Protein AF-A0A2D8KKU5-F1 (afdb_monomer)

Sequence (140 aa):
MNFILKYYMNLKLTLIIKAILSLIILLLTSCDNKKKVLNQMPKLLTEDSYKPKTICDCNDDGIEILNKILDKREEFSKIDDLTQNKFANEYTAVLKKSWKAMQYKCLKTFGPKLLRPSDCNDPDQIQAIKDKLFKLGIMT

pLDDT: mean 88.66, std 14.34, range [51.5, 98.81]

Mean predicted aligned error: 11.01 Å

Secondary structure (DSSP, 8-state):
-HHHHHHHHHHHHHHHHHHHHHHHHHHHTTSSHHHHHHTTSPPPP-TTT----SHHHHHHHHHHHHHHHHHHHHT-SSHHHHHHSHHHHHHHHHHHHHHHHHHHHHHHHHGGGGGS-BTTB-HHHHHHHHHHHHHTT---

Solvent-accessible surface area (backbone atoms only — not comparable to full-atom values): 8041 Å² total; per-residue (Å²): 123,70,65,63,56,52,50,52,51,52,54,52,51,52,51,52,53,53,53,51,53,56,53,53,58,63,66,68,70,76,75,69,67,67,67,62,55,61,76,70,52,73,80,74,46,41,52,88,78,54,78,72,89,49,65,40,50,47,36,53,55,47,47,51,46,51,46,55,43,43,58,62,51,68,79,33,96,44,59,65,60,34,61,70,34,63,65,60,33,51,44,43,53,37,45,54,48,23,46,53,24,49,52,50,44,40,44,74,72,58,40,74,60,64,77,41,76,53,103,55,27,56,48,64,59,51,49,54,53,48,53,52,31,43,77,62,73,41,87,128

Foldseek 3Di:
DPPVVVVVVVVVVVVVVVVVVVVVVVVVVPPDPPVVLVVPADDQAALVNDDDPDLLCLQVVLLVLLVVLVVLLVVDPAPVVQCVPPSSVNSNVRSVRNNVRSVVNSCVPVNCVLVDDDPRHDVVSSVVSQVSCVVRVHHD

Nearest PDB structures (foldseek):
  2e9x-assembly1_A  TM=2.548E-01  e=4.025E+00  Homo sapiens

Radius of gyration: 27.49 Å; Cα contacts (8 Å, |Δi|>4): 110; chains: 1; bounding box: 34×21×98 Å

Structure (mmCIF, N/CA/C/O backbone):
data_AF-A0A2D8KKU5-F1
#
_entry.id   AF-A0A2D8KKU5-F1
#
loop_
_atom_site.group_PDB
_atom_site.id
_atom_site.type_symbol
_atom_site.label_atom_id
_atom_site.label_alt_id
_atom_site.label_comp_id
_atom_site.label_asym_id
_atom_site.label_entity_id
_atom_site.label_seq_id
_atom_site.pdbx_PDB_ins_code
_atom_site.Cartn_x
_atom_site.Cartn_y
_atom_site.Cartn_z
_atom_site.occupancy
_atom_site.B_iso_or_equiv
_atom_site.auth_seq_id
_atom_site.auth_comp_id
_atom_site.auth_asym_id
_atom_site.auth_atom_id
_atom_site.pdbx_PDB_model_num
ATOM 1 N N . MET A 1 1 ? -14.466 1.371 79.914 1.00 58.31 1 MET A N 1
ATOM 2 C CA . MET A 1 1 ? -15.047 1.971 78.688 1.00 58.31 1 MET A CA 1
ATOM 3 C C . MET A 1 1 ? -14.014 2.332 77.604 1.00 58.31 1 MET A C 1
ATOM 5 O O . MET A 1 1 ? -14.361 2.286 76.434 1.00 58.31 1 MET A O 1
ATOM 9 N N . ASN A 1 2 ? -12.740 2.598 77.935 1.00 63.53 2 ASN A N 1
ATOM 10 C CA . ASN A 1 2 ? -11.709 2.996 76.950 1.00 63.53 2 ASN A CA 1
ATOM 11 C C . ASN A 1 2 ? -11.169 1.881 76.027 1.00 63.53 2 ASN A C 1
ATOM 13 O O . ASN A 1 2 ? -10.667 2.176 74.945 1.00 63.53 2 ASN A O 1
ATOM 17 N N . PHE A 1 3 ? -11.258 0.607 76.417 1.00 64.88 3 PHE A N 1
ATOM 18 C CA . PHE A 1 3 ? -10.631 -0.485 75.657 1.00 64.88 3 PHE A CA 1
ATOM 19 C C . PHE A 1 3 ? -11.410 -0.857 74.382 1.00 64.88 3 PHE A C 1
ATOM 21 O O . PHE A 1 3 ? -10.824 -1.051 73.320 1.00 64.88 3 PHE A O 1
ATOM 28 N N . ILE A 1 4 ? -12.744 -0.871 74.467 1.00 67.38 4 ILE A N 1
ATOM 29 C CA . ILE A 1 4 ? -13.640 -1.233 73.356 1.00 67.38 4 ILE A CA 1
ATOM 30 C C . ILE A 1 4 ? -13.611 -0.161 72.256 1.00 67.38 4 ILE A C 1
ATOM 32 O O . ILE A 1 4 ? -13.518 -0.497 71.077 1.00 67.38 4 ILE A O 1
ATOM 36 N N . LEU A 1 5 ? -13.596 1.127 72.629 1.00 63.31 5 LEU A N 1
ATOM 37 C CA . LEU A 1 5 ? -13.449 2.227 71.667 1.00 63.31 5 LEU A CA 1
ATOM 38 C C . LEU A 1 5 ? -12.109 2.167 70.922 1.00 63.31 5 LEU A C 1
ATOM 40 O O . LEU A 1 5 ? -12.076 2.333 69.703 1.00 63.31 5 LEU A O 1
ATOM 44 N N . LYS A 1 6 ? -11.011 1.868 71.630 1.00 65.06 6 LYS A N 1
ATOM 45 C CA . LYS A 1 6 ? -9.677 1.746 71.023 1.00 65.06 6 LYS A CA 1
ATOM 46 C C . LYS A 1 6 ? -9.595 0.554 70.063 1.00 65.06 6 LYS A C 1
ATOM 48 O O . LYS A 1 6 ? -8.979 0.664 69.005 1.00 65.06 6 LYS A O 1
ATOM 53 N N . TYR A 1 7 ? -10.251 -0.561 70.387 1.00 72.31 7 TYR A N 1
ATOM 54 C CA . TYR A 1 7 ? -10.344 -1.725 69.502 1.00 72.31 7 TYR A CA 1
ATOM 55 C C . TYR A 1 7 ? -11.133 -1.411 68.219 1.00 72.31 7 TYR A C 1
ATOM 57 O O . TYR A 1 7 ? -10.645 -1.659 67.117 1.00 72.31 7 TYR A O 1
ATOM 65 N N . TYR A 1 8 ? -12.301 -0.772 68.344 1.00 64.19 8 TYR A N 1
ATOM 66 C CA . TYR A 1 8 ? -13.126 -0.372 67.198 1.00 64.19 8 TYR A CA 1
ATOM 67 C C . TYR A 1 8 ? -12.439 0.650 66.282 1.00 64.19 8 TYR A C 1
ATOM 69 O O . TYR A 1 8 ? -12.551 0.552 65.058 1.00 64.19 8 TYR A O 1
ATOM 77 N N . MET A 1 9 ? -11.698 1.609 66.847 1.00 69.75 9 MET A N 1
ATOM 78 C CA . MET A 1 9 ? -10.911 2.563 66.057 1.00 69.75 9 MET A CA 1
ATOM 79 C C . MET A 1 9 ? -9.796 1.875 65.262 1.00 69.75 9 MET A C 1
ATOM 81 O O . MET A 1 9 ? -9.640 2.157 64.075 1.00 69.75 9 MET A O 1
ATOM 85 N N . ASN A 1 10 ? -9.065 0.935 65.871 1.00 70.62 10 ASN A N 1
ATOM 86 C CA . ASN A 1 10 ? -8.012 0.180 65.182 1.00 70.62 10 ASN A CA 1
ATOM 87 C C . ASN A 1 10 ? -8.569 -0.734 64.078 1.00 70.62 10 ASN A C 1
ATOM 89 O O . ASN A 1 10 ? -7.951 -0.864 63.019 1.00 70.62 10 ASN A O 1
ATOM 93 N N . LEU A 1 11 ? -9.751 -1.325 64.286 1.00 76.12 11 LEU A N 1
ATOM 94 C CA . LEU A 1 11 ? -10.421 -2.163 63.288 1.00 76.12 11 LEU A CA 1
ATOM 95 C C . LEU A 1 11 ? -10.895 -1.346 62.071 1.00 76.12 11 LEU A C 1
ATOM 97 O O . LEU A 1 11 ? -10.693 -1.753 60.928 1.00 76.12 11 LEU A O 1
ATOM 101 N N . LYS A 1 12 ? -11.468 -0.155 62.294 1.00 74.12 12 LYS A N 1
ATOM 102 C CA . LYS A 1 12 ? -11.829 0.766 61.200 1.00 74.12 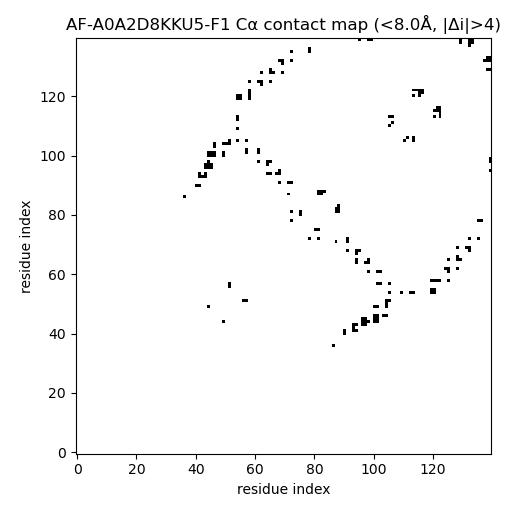12 LYS A CA 1
ATOM 103 C C . LYS A 1 12 ? -10.598 1.270 60.448 1.00 74.12 12 LYS A C 1
ATOM 105 O O . LYS A 1 12 ? -10.614 1.307 59.221 1.00 74.12 12 LYS A O 1
ATOM 110 N N . LEU A 1 13 ? -9.527 1.612 61.164 1.00 79.00 13 LEU A N 1
ATOM 111 C CA . LEU A 1 13 ? -8.285 2.091 60.559 1.00 79.00 13 LEU A CA 1
ATOM 112 C C . LEU A 1 13 ? -7.641 1.018 59.667 1.00 79.00 13 LEU A C 1
ATOM 114 O O . LEU A 1 13 ? -7.234 1.312 58.547 1.00 79.00 13 LEU A O 1
ATOM 118 N N . THR A 1 14 ? -7.620 -0.241 60.113 1.00 76.88 14 THR A N 1
ATOM 119 C CA . THR A 1 14 ? -7.097 -1.361 59.311 1.00 76.88 14 THR A CA 1
ATOM 120 C C . THR A 1 14 ? -7.945 -1.661 58.073 1.00 76.88 14 THR A C 1
ATOM 122 O O . THR A 1 14 ? -7.383 -1.958 57.020 1.00 76.88 14 THR A O 1
ATOM 125 N N . LEU A 1 15 ? -9.274 -1.537 58.152 1.00 78.56 15 LEU A N 1
ATOM 126 C CA . LEU A 1 15 ? -10.169 -1.654 56.990 1.00 78.56 15 LEU A CA 1
ATOM 127 C C . LEU A 1 15 ? -9.929 -0.546 55.954 1.00 78.56 15 LEU A C 1
ATOM 129 O O . LEU A 1 15 ? -9.839 -0.836 54.761 1.00 78.56 15 LEU A O 1
ATOM 133 N N . ILE A 1 16 ? -9.764 0.702 56.403 1.00 82.31 16 ILE A N 1
ATOM 134 C CA . ILE A 1 16 ? -9.486 1.850 55.526 1.00 82.31 16 ILE A CA 1
ATOM 135 C C . ILE A 1 16 ? -8.124 1.690 54.840 1.00 82.31 16 ILE A C 1
ATOM 137 O O . ILE A 1 16 ? -8.028 1.867 53.628 1.00 82.31 16 ILE A O 1
ATOM 141 N N . ILE A 1 17 ? -7.085 1.283 55.581 1.00 82.94 17 ILE A N 1
ATOM 142 C CA . ILE A 1 17 ? -5.748 1.041 55.016 1.00 82.94 17 ILE A CA 1
ATOM 143 C C . ILE A 1 17 ? -5.805 -0.048 53.937 1.00 82.94 17 ILE A C 1
ATOM 145 O O . ILE A 1 17 ? -5.237 0.135 52.862 1.00 82.94 17 ILE A O 1
ATOM 149 N N . LYS A 1 18 ? -6.531 -1.151 54.174 1.00 81.94 18 LYS A N 1
ATOM 150 C CA . LYS A 1 18 ? -6.705 -2.224 53.177 1.00 81.94 18 LYS A CA 1
ATOM 151 C C . LYS A 1 18 ? -7.443 -1.747 51.921 1.00 81.94 18 LYS A C 1
ATOM 153 O O . LYS A 1 18 ? -7.038 -2.108 50.818 1.00 81.94 18 LYS A O 1
ATOM 158 N N . ALA A 1 19 ? -8.480 -0.923 52.071 1.00 77.94 19 ALA A N 1
ATOM 159 C CA . ALA A 1 19 ? -9.221 -0.361 50.941 1.00 77.94 19 ALA A CA 1
ATOM 160 C C . ALA A 1 19 ? -8.353 0.584 50.090 1.00 77.94 19 ALA A C 1
ATOM 162 O O . ALA A 1 19 ? -8.360 0.489 48.864 1.00 77.94 19 ALA A O 1
ATOM 163 N N . ILE A 1 20 ? -7.548 1.438 50.733 1.00 81.88 20 ILE A N 1
ATOM 164 C CA . ILE A 1 20 ? -6.606 2.335 50.047 1.00 81.88 20 ILE A CA 1
ATOM 165 C C . ILE A 1 20 ? -5.535 1.525 49.303 1.00 81.88 20 ILE A C 1
ATOM 167 O O . ILE A 1 20 ? -5.263 1.802 48.136 1.00 81.88 20 ILE A O 1
ATOM 171 N N . LEU A 1 21 ? -4.973 0.485 49.932 1.00 80.00 21 LEU A N 1
ATOM 172 C CA . LEU A 1 21 ? -3.968 -0.377 49.301 1.00 80.00 21 LEU A CA 1
ATOM 173 C C . LEU A 1 21 ? -4.521 -1.080 48.048 1.00 80.00 21 LEU A C 1
ATOM 175 O O . LEU A 1 21 ? -3.859 -1.118 47.015 1.00 80.00 21 LEU A O 1
ATOM 179 N N . SER A 1 22 ? -5.761 -1.578 48.119 1.00 74.62 22 SER A N 1
ATOM 180 C CA . SER A 1 22 ? -6.457 -2.198 46.985 1.00 74.62 22 SER A CA 1
ATOM 181 C C . SER A 1 22 ? -6.691 -1.218 45.829 1.00 74.62 22 SER A C 1
ATOM 183 O O . SER A 1 22 ? -6.581 -1.604 44.666 1.00 74.62 22 SER A O 1
ATOM 185 N N . LEU A 1 23 ? -6.999 0.047 46.129 1.00 74.31 23 LEU A N 1
ATOM 186 C CA . LEU A 1 23 ? -7.224 1.085 45.121 1.00 74.31 23 LEU A CA 1
ATOM 187 C C . LEU A 1 23 ? -5.917 1.504 44.427 1.00 74.31 23 LEU A C 1
ATOM 189 O O . LEU A 1 23 ? -5.902 1.719 43.218 1.00 74.31 23 LEU A O 1
ATOM 193 N N . ILE A 1 24 ? -4.804 1.548 45.168 1.00 75.56 24 ILE A N 1
ATOM 194 C CA . ILE A 1 24 ? -3.468 1.827 44.617 1.00 75.56 24 ILE A CA 1
ATOM 195 C C . ILE A 1 24 ? -3.034 0.722 43.642 1.00 75.56 24 ILE A C 1
ATOM 197 O O . ILE A 1 24 ? -2.503 1.025 42.576 1.00 75.56 24 ILE A O 1
ATOM 201 N N . ILE A 1 25 ? -3.311 -0.550 43.954 1.00 68.38 25 ILE A N 1
ATOM 202 C CA . ILE A 1 25 ? -2.985 -1.683 43.069 1.00 68.38 25 ILE A CA 1
ATOM 203 C C . ILE A 1 25 ? -3.747 -1.588 41.735 1.00 68.38 25 ILE A C 1
ATOM 205 O O . ILE A 1 25 ? -3.162 -1.824 40.679 1.00 68.38 25 ILE A O 1
ATOM 209 N N . LEU A 1 26 ? -5.020 -1.174 41.756 1.00 62.94 26 LEU A N 1
ATOM 210 C CA . LEU A 1 26 ? -5.821 -0.982 40.539 1.00 62.94 26 LEU A CA 1
ATOM 211 C C . LEU A 1 26 ? -5.263 0.136 39.640 1.00 62.94 26 LEU A C 1
ATOM 213 O O . LEU A 1 26 ? -5.251 -0.013 38.419 1.00 62.94 26 LEU A O 1
ATOM 217 N N . LEU A 1 27 ? -4.731 1.213 40.226 1.00 62.19 27 LEU A N 1
ATOM 218 C CA . LEU A 1 27 ? -4.168 2.347 39.480 1.00 62.19 27 LEU A CA 1
ATOM 219 C C . LEU A 1 27 ? -2.818 2.034 38.806 1.00 62.19 27 LEU A C 1
ATOM 221 O O . LEU A 1 27 ? -2.486 2.651 37.795 1.00 62.19 27 LEU A O 1
ATOM 225 N N . LEU A 1 28 ? -2.052 1.059 39.311 1.00 60.59 28 LEU A N 1
ATOM 226 C CA . LEU A 1 28 ? -0.737 0.698 38.759 1.00 60.59 28 LEU A CA 1
ATOM 227 C C . LEU A 1 28 ? -0.800 -0.234 37.534 1.00 60.59 28 LEU A C 1
ATOM 229 O O . LEU A 1 28 ? 0.186 -0.351 36.813 1.00 60.59 28 LEU A O 1
ATOM 233 N N . THR A 1 29 ? -1.949 -0.850 37.236 1.00 56.94 29 THR A N 1
ATOM 234 C CA . THR A 1 29 ? -2.093 -1.775 36.086 1.00 56.94 29 THR A CA 1
ATOM 235 C C . THR A 1 29 ? -2.391 -1.086 34.744 1.00 56.94 29 THR A C 1
ATOM 237 O O . THR A 1 29 ? -2.460 -1.741 33.707 1.00 56.94 29 THR A O 1
ATOM 240 N N . SER A 1 30 ? -2.521 0.246 34.711 1.00 54.44 30 SER A N 1
ATOM 241 C CA . SER A 1 30 ? -2.977 0.978 33.516 1.00 54.44 30 SER A CA 1
ATOM 242 C C . SER A 1 30 ? -1.879 1.351 32.493 1.00 54.44 30 SER A C 1
ATOM 244 O O . SER A 1 30 ? -2.192 2.015 31.501 1.00 54.44 30 SER A O 1
ATOM 246 N N . CYS A 1 31 ? -0.609 0.964 32.679 1.00 55.53 31 CYS A N 1
ATOM 247 C CA . CYS A 1 31 ? 0.513 1.555 31.921 1.00 55.53 31 CYS A CA 1
ATOM 248 C C . CYS A 1 31 ? 1.348 0.636 31.005 1.00 55.53 31 CYS A C 1
ATOM 250 O O . CYS A 1 31 ? 2.337 1.118 30.458 1.00 55.53 31 CYS A O 1
ATOM 252 N N . ASP A 1 32 ? 0.957 -0.613 30.728 1.00 54.78 32 ASP A N 1
ATOM 253 C CA . ASP A 1 32 ? 1.768 -1.502 29.860 1.00 54.78 32 ASP A CA 1
ATOM 254 C C . ASP A 1 32 ? 1.363 -1.544 28.371 1.00 54.78 32 ASP A C 1
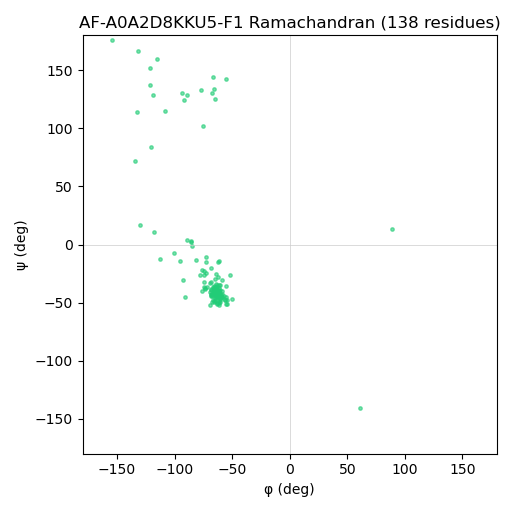ATOM 256 O O . ASP A 1 32 ? 2.141 -1.959 27.508 1.00 54.78 32 ASP A O 1
ATOM 260 N N . ASN A 1 33 ? 0.180 -1.046 28.001 1.00 52.91 33 ASN A N 1
ATOM 261 C CA . ASN A 1 33 ? -0.347 -1.249 26.641 1.00 52.91 33 ASN A CA 1
ATOM 262 C C . ASN A 1 33 ? 0.297 -0.368 25.551 1.00 52.91 33 ASN A C 1
ATOM 264 O O . ASN A 1 33 ? 0.269 -0.728 24.374 1.00 52.91 33 ASN A O 1
ATOM 268 N N . LYS A 1 34 ? 0.917 0.771 25.896 1.00 51.50 34 LYS A N 1
ATOM 269 C CA . LYS A 1 34 ? 1.468 1.708 24.890 1.00 51.50 34 LYS A CA 1
ATOM 270 C C . LYS A 1 34 ? 2.690 1.157 24.146 1.00 51.50 34 LYS A C 1
ATOM 272 O O . LYS A 1 34 ? 2.873 1.458 22.969 1.00 51.50 34 LYS A O 1
ATOM 277 N N . LYS A 1 35 ? 3.519 0.345 24.808 1.00 51.94 35 LYS A N 1
ATOM 278 C CA . LYS A 1 35 ? 4.793 -0.137 24.245 1.00 51.94 35 LYS A CA 1
ATOM 279 C C . LYS A 1 35 ? 4.589 -1.220 23.175 1.00 51.94 35 LYS A C 1
ATOM 281 O O . LYS A 1 35 ? 5.340 -1.274 22.208 1.00 51.94 35 LYS A O 1
ATOM 286 N N . LYS A 1 36 ? 3.539 -2.040 23.311 1.00 55.38 36 LYS A N 1
ATOM 287 C CA . LYS A 1 36 ? 3.195 -3.113 22.361 1.00 55.38 36 LYS A CA 1
ATOM 288 C C . LYS A 1 36 ? 2.589 -2.576 21.057 1.00 55.38 36 LYS A C 1
ATOM 290 O O . LYS A 1 36 ? 2.908 -3.085 19.990 1.00 55.38 36 LYS A O 1
ATOM 295 N N . VAL A 1 37 ? 1.784 -1.514 21.146 1.00 59.22 37 VAL A N 1
ATOM 296 C CA . VAL A 1 37 ? 1.138 -0.857 19.993 1.00 59.22 37 VAL A CA 1
ATOM 297 C C . VAL A 1 37 ? 2.156 -0.136 19.099 1.00 59.22 37 VAL A C 1
ATOM 299 O O . VAL A 1 37 ? 2.061 -0.208 17.878 1.00 59.22 37 VAL A O 1
ATOM 302 N N . LEU A 1 38 ? 3.174 0.511 19.685 1.00 59.72 38 LEU A N 1
ATOM 303 C CA . LEU A 1 38 ? 4.193 1.243 18.919 1.00 59.72 38 LEU A CA 1
ATOM 304 C C . LEU A 1 38 ? 5.048 0.321 18.033 1.00 59.72 38 LEU A C 1
ATOM 306 O O . LEU A 1 38 ? 5.379 0.686 16.910 1.00 59.72 38 LEU A O 1
ATOM 310 N N . ASN A 1 39 ? 5.352 -0.890 18.506 1.00 63.53 39 ASN A N 1
ATOM 311 C CA . ASN A 1 39 ? 6.142 -1.870 17.753 1.00 63.53 39 ASN A CA 1
ATOM 312 C C . ASN A 1 39 ? 5.375 -2.509 16.581 1.00 63.53 39 ASN A C 1
ATOM 314 O O . ASN A 1 39 ? 5.983 -3.195 15.766 1.00 63.53 39 ASN A O 1
ATOM 318 N N . GLN A 1 40 ? 4.058 -2.306 16.493 1.00 82.62 40 GLN A N 1
ATOM 319 C CA . GLN A 1 40 ? 3.214 -2.839 15.419 1.00 82.62 40 GLN A CA 1
ATOM 320 C C . GLN A 1 40 ? 2.890 -1.800 14.337 1.00 82.62 40 GLN A C 1
ATOM 322 O O . GLN A 1 40 ? 2.303 -2.149 13.314 1.00 82.62 40 GLN A O 1
ATOM 327 N N . MET A 1 41 ? 3.254 -0.530 14.541 1.00 92.69 41 MET A N 1
ATOM 328 C CA . MET A 1 41 ? 2.966 0.531 13.581 1.00 92.69 41 MET A CA 1
ATOM 329 C C . MET A 1 41 ? 3.938 0.471 12.393 1.00 92.69 41 MET A C 1
ATOM 331 O O . MET A 1 41 ? 5.150 0.382 12.606 1.00 92.69 41 MET A O 1
ATOM 335 N N . PRO A 1 42 ? 3.459 0.554 11.140 1.00 94.56 42 PRO A N 1
ATOM 336 C CA . PRO A 1 42 ? 4.330 0.563 9.986 1.00 94.56 42 PRO A CA 1
ATOM 337 C C . PRO A 1 42 ? 5.142 1.852 9.993 1.00 94.56 42 PRO A C 1
ATOM 339 O O . PRO A 1 42 ? 4.662 2.927 10.363 1.00 94.56 42 PRO A O 1
ATOM 342 N N . LYS A 1 43 ? 6.395 1.752 9.559 1.00 94.12 43 LYS A N 1
ATOM 343 C CA . LYS A 1 43 ? 7.228 2.930 9.359 1.00 94.12 43 LYS A CA 1
ATOM 344 C C . LYS A 1 43 ? 6.666 3.739 8.189 1.00 94.12 43 LYS A C 1
ATOM 346 O O . LYS A 1 43 ? 6.422 3.193 7.114 1.00 94.12 43 LYS A O 1
ATOM 351 N N . LEU A 1 44 ? 6.489 5.042 8.394 1.00 96.25 44 LEU A N 1
ATOM 352 C CA . LEU A 1 44 ? 6.126 5.947 7.310 1.00 96.25 44 LEU A CA 1
ATOM 353 C C . LEU A 1 44 ? 7.268 6.010 6.291 1.00 96.25 44 LEU A C 1
ATOM 355 O O . LEU A 1 44 ? 8.406 6.334 6.638 1.00 96.25 44 LEU A O 1
ATOM 359 N N . LEU A 1 45 ? 6.931 5.732 5.039 1.00 96.38 45 LEU A N 1
ATOM 360 C CA . LEU A 1 45 ? 7.809 5.886 3.895 1.00 96.38 45 LEU A CA 1
ATOM 361 C C . LEU A 1 45 ? 7.583 7.269 3.273 1.00 96.38 45 LEU A C 1
ATOM 363 O O . LEU A 1 45 ? 6.449 7.675 3.020 1.00 96.38 45 LEU A O 1
ATOM 367 N N . THR A 1 46 ? 8.668 7.995 3.032 1.00 96.69 46 THR A N 1
ATOM 368 C CA . THR A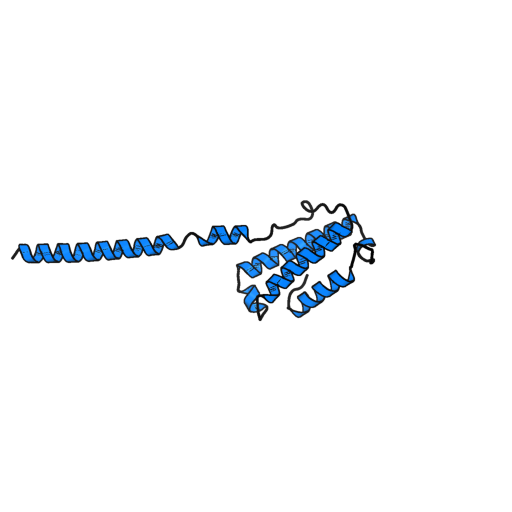 1 46 ? 8.684 9.286 2.327 1.00 96.69 46 THR A CA 1
ATOM 369 C C . THR A 1 46 ? 9.454 9.171 1.013 1.00 96.69 46 THR A C 1
ATOM 371 O O . THR A 1 46 ? 10.291 8.277 0.872 1.00 96.69 46 THR A O 1
ATOM 374 N N . GLU A 1 47 ? 9.230 10.097 0.074 1.00 94.38 47 GLU A N 1
ATOM 375 C CA . GLU A 1 47 ? 9.941 10.131 -1.219 1.00 94.38 47 GLU A CA 1
ATOM 376 C C . GLU A 1 47 ? 11.474 10.169 -1.057 1.00 94.38 47 GLU A C 1
ATOM 378 O O . GLU A 1 47 ? 12.203 9.559 -1.845 1.00 94.38 47 GLU A O 1
ATOM 383 N N . ASP A 1 48 ? 11.966 10.866 -0.028 1.00 94.75 48 ASP A N 1
ATOM 384 C CA . ASP A 1 48 ? 13.401 10.989 0.258 1.00 94.75 48 ASP A CA 1
ATOM 385 C C . ASP A 1 48 ? 13.990 9.698 0.832 1.00 94.75 48 ASP A C 1
ATOM 387 O O . ASP A 1 48 ? 15.128 9.321 0.535 1.00 94.75 48 ASP A O 1
ATOM 391 N N . SER A 1 49 ? 13.206 9.013 1.668 1.00 95.31 49 SER A N 1
ATOM 392 C CA . SER A 1 49 ? 13.616 7.762 2.307 1.00 95.31 49 SER A CA 1
ATOM 393 C C . SER A 1 49 ? 13.539 6.561 1.364 1.00 95.31 49 SER A C 1
ATOM 395 O O . SER A 1 49 ? 14.278 5.595 1.553 1.00 95.31 49 SER A O 1
ATOM 397 N N . TYR A 1 50 ? 12.675 6.624 0.349 1.00 97.62 50 TYR A N 1
ATOM 398 C CA . TYR A 1 50 ? 12.457 5.534 -0.586 1.00 97.62 50 TYR A CA 1
ATOM 399 C C . TYR A 1 50 ? 13.366 5.645 -1.807 1.00 97.62 50 TYR A C 1
ATOM 401 O O . TYR A 1 50 ? 13.397 6.661 -2.505 1.00 97.62 50 TYR A O 1
ATOM 409 N N . LYS A 1 51 ? 14.138 4.589 -2.057 1.00 97.19 51 LYS A N 1
ATOM 410 C CA . LYS A 1 51 ? 15.192 4.565 -3.075 1.00 97.19 51 LYS A CA 1
ATOM 411 C C . LYS A 1 51 ? 15.099 3.271 -3.889 1.00 97.19 51 LYS A C 1
ATOM 413 O O . LYS A 1 51 ? 15.950 2.400 -3.699 1.00 97.19 51 LYS A O 1
ATOM 418 N N . PRO A 1 52 ? 14.079 3.130 -4.756 1.00 97.50 52 PRO A N 1
ATOM 419 C CA . PRO A 1 52 ? 13.960 1.952 -5.600 1.00 97.50 52 PRO A CA 1
ATOM 420 C C . PRO A 1 52 ? 15.128 1.934 -6.588 1.00 97.50 52 PRO A C 1
ATOM 422 O O . PRO A 1 52 ? 15.476 2.959 -7.182 1.00 97.50 52 PRO A O 1
ATOM 425 N N . LYS A 1 53 ? 15.767 0.778 -6.732 1.00 97.19 53 LYS A N 1
ATOM 426 C CA . LYS A 1 53 ? 16.865 0.547 -7.676 1.00 97.19 53 LYS A CA 1
ATOM 427 C C . LYS A 1 53 ? 16.337 0.013 -8.998 1.00 97.19 53 LYS A C 1
ATOM 429 O O . LYS A 1 53 ? 16.926 0.288 -10.042 1.00 97.19 53 LYS A O 1
ATOM 434 N N . THR A 1 54 ? 15.236 -0.731 -8.955 1.00 97.12 54 THR A N 1
ATOM 435 C CA . THR A 1 54 ? 14.642 -1.382 -10.121 1.00 97.12 54 THR A CA 1
ATOM 436 C C . THR A 1 54 ? 13.136 -1.141 -10.213 1.00 97.12 54 THR A C 1
ATOM 438 O O . THR A 1 54 ? 12.498 -0.682 -9.267 1.00 97.12 54 THR A O 1
ATOM 441 N N . ILE A 1 55 ? 12.564 -1.462 -11.377 1.00 96.75 55 ILE A N 1
ATOM 442 C CA . ILE A 1 55 ? 11.107 -1.507 -11.562 1.00 96.75 55 ILE A CA 1
ATOM 443 C C . ILE A 1 55 ? 10.493 -2.606 -10.683 1.00 96.75 55 ILE A C 1
ATOM 445 O O . ILE A 1 55 ? 9.399 -2.412 -10.167 1.00 96.75 55 ILE A O 1
ATOM 449 N N . CYS A 1 56 ? 11.214 -3.711 -10.476 1.00 97.00 56 CYS A N 1
ATOM 450 C CA . CYS A 1 56 ? 10.757 -4.818 -9.646 1.00 97.00 56 CYS A CA 1
ATOM 451 C C . CYS A 1 56 ? 10.536 -4.354 -8.202 1.00 97.00 56 CYS A C 1
ATOM 453 O O . CYS A 1 56 ? 9.474 -4.597 -7.647 1.00 97.00 56 CYS A O 1
ATOM 455 N N . ASP A 1 57 ? 11.468 -3.563 -7.652 1.00 97.88 57 ASP A N 1
ATOM 456 C CA . ASP A 1 57 ? 11.320 -2.972 -6.314 1.00 97.88 57 ASP A CA 1
ATOM 457 C C . ASP A 1 57 ? 10.007 -2.173 -6.217 1.00 97.88 57 ASP A C 1
ATOM 459 O O . ASP A 1 57 ? 9.242 -2.320 -5.274 1.00 97.88 57 ASP A O 1
ATOM 463 N N . CYS A 1 58 ? 9.700 -1.364 -7.236 1.00 97.94 58 CYS A N 1
ATOM 464 C CA . CYS A 1 58 ? 8.468 -0.575 -7.279 1.00 97.94 58 CYS A CA 1
ATOM 465 C C . CYS A 1 58 ? 7.193 -1.421 -7.335 1.00 97.94 58 CYS A C 1
ATOM 467 O O . CYS A 1 58 ? 6.185 -1.050 -6.730 1.00 97.94 58 CYS A O 1
ATOM 469 N N . ASN A 1 59 ? 7.215 -2.508 -8.104 1.00 97.94 59 ASN A N 1
ATOM 470 C CA . ASN A 1 59 ? 6.085 -3.416 -8.226 1.00 97.94 59 ASN A CA 1
ATOM 471 C C . ASN A 1 59 ? 5.863 -4.182 -6.917 1.00 97.94 59 ASN A C 1
ATOM 473 O O . ASN A 1 59 ? 4.768 -4.144 -6.358 1.00 97.94 59 ASN A O 1
ATOM 477 N N . ASP A 1 60 ? 6.920 -4.807 -6.403 1.00 98.19 60 ASP A N 1
ATOM 478 C CA . ASP A 1 60 ? 6.868 -5.686 -5.239 1.00 98.19 60 ASP A CA 1
ATOM 479 C C . ASP A 1 60 ? 6.522 -4.902 -3.969 1.00 98.19 60 ASP A C 1
ATOM 481 O O . ASP A 1 60 ? 5.574 -5.259 -3.265 1.00 98.19 60 ASP A O 1
ATOM 485 N N . ASP A 1 61 ? 7.195 -3.770 -3.726 1.00 98.00 61 ASP A N 1
ATOM 486 C CA . ASP A 1 61 ? 6.892 -2.894 -2.586 1.00 98.00 61 ASP A CA 1
ATOM 487 C C . ASP A 1 61 ? 5.471 -2.315 -2.700 1.00 98.00 61 ASP A C 1
ATOM 489 O O . ASP A 1 61 ? 4.767 -2.125 -1.702 1.00 98.00 61 ASP A O 1
ATOM 493 N N . GLY A 1 62 ? 5.025 -2.041 -3.929 1.00 97.81 62 GLY A N 1
ATOM 494 C CA . GLY A 1 62 ? 3.692 -1.530 -4.209 1.00 97.81 62 GLY A CA 1
ATOM 495 C C . GLY A 1 62 ? 2.600 -2.530 -3.857 1.00 97.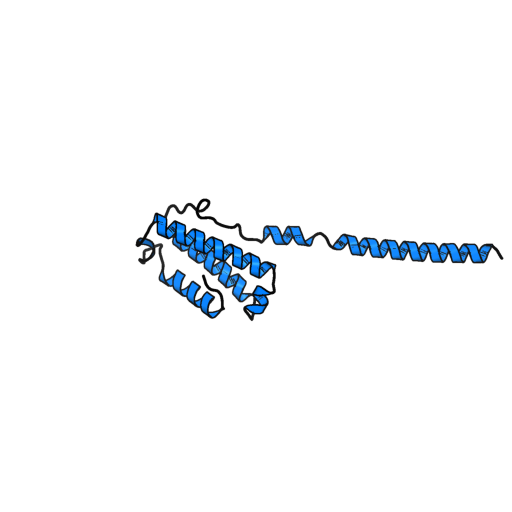81 62 GLY A C 1
ATOM 496 O O . GLY A 1 62 ? 1.654 -2.191 -3.139 1.00 97.81 62 GLY A O 1
ATOM 497 N N . ILE A 1 63 ? 2.759 -3.770 -4.320 1.00 98.44 63 ILE A N 1
ATOM 498 C CA . ILE A 1 63 ? 1.888 -4.896 -3.976 1.00 98.44 63 ILE A CA 1
ATOM 499 C C . ILE A 1 63 ? 1.902 -5.120 -2.463 1.00 98.44 63 ILE A C 1
ATOM 501 O O . ILE A 1 63 ? 0.838 -5.268 -1.861 1.00 98.44 63 ILE A O 1
ATOM 505 N N . GLU A 1 64 ? 3.075 -5.096 -1.827 1.00 98.44 64 GLU A N 1
ATOM 506 C CA . GLU A 1 64 ? 3.208 -5.304 -0.386 1.00 98.44 64 GLU A CA 1
ATOM 507 C C . GLU A 1 64 ? 2.439 -4.245 0.418 1.00 98.44 64 GLU A C 1
ATOM 509 O O . GLU A 1 64 ? 1.661 -4.588 1.313 1.00 98.44 64 GLU A O 1
ATOM 514 N N . ILE A 1 65 ? 2.614 -2.955 0.107 1.00 98.56 65 ILE A N 1
ATOM 515 C CA . ILE A 1 65 ? 1.909 -1.877 0.814 1.00 98.56 65 ILE A CA 1
ATOM 516 C C . ILE A 1 65 ? 0.396 -2.003 0.615 1.00 98.56 65 ILE A C 1
ATOM 518 O O . ILE A 1 65 ? -0.356 -1.876 1.585 1.00 98.56 65 ILE A O 1
ATOM 522 N N . LEU A 1 66 ? -0.063 -2.253 -0.615 1.00 98.81 66 LEU A N 1
ATOM 523 C CA . LEU A 1 66 ? -1.490 -2.374 -0.911 1.00 98.81 66 LEU A CA 1
ATOM 524 C C . LEU A 1 66 ? -2.120 -3.595 -0.227 1.00 98.81 66 LEU A C 1
ATOM 526 O O . LEU A 1 66 ? -3.209 -3.467 0.332 1.00 98.81 66 LEU A O 1
ATOM 530 N N . ASN A 1 67 ? -1.431 -4.737 -0.192 1.00 98.69 67 ASN A N 1
ATOM 531 C CA . ASN A 1 67 ? -1.905 -5.924 0.522 1.00 98.69 67 ASN A CA 1
ATOM 532 C C . ASN A 1 67 ? -1.964 -5.691 2.033 1.00 98.69 67 ASN A C 1
ATOM 534 O O . ASN A 1 67 ? -2.976 -6.003 2.640 1.00 98.69 67 ASN A O 1
ATOM 538 N N . LYS A 1 68 ? -0.978 -5.021 2.645 1.00 98.56 68 LYS A N 1
ATOM 539 C CA . LYS A 1 68 ? -1.063 -4.666 4.077 1.00 98.56 68 LYS A CA 1
ATOM 540 C C . LYS A 1 68 ? -2.263 -3.770 4.399 1.00 98.56 68 LYS A C 1
ATOM 542 O O . LYS A 1 68 ? -2.835 -3.869 5.485 1.00 98.56 68 LYS A O 1
ATOM 547 N N . ILE A 1 69 ? -2.637 -2.872 3.483 1.00 98.62 69 ILE A N 1
ATOM 548 C CA . ILE A 1 69 ? -3.861 -2.068 3.617 1.00 98.62 69 ILE A CA 1
ATOM 549 C C . ILE A 1 69 ? -5.093 -2.973 3.512 1.00 98.62 69 ILE A C 1
ATOM 551 O O . ILE A 1 69 ? -6.023 -2.814 4.303 1.00 98.62 69 ILE A O 1
ATOM 555 N N . LEU A 1 70 ? -5.104 -3.896 2.5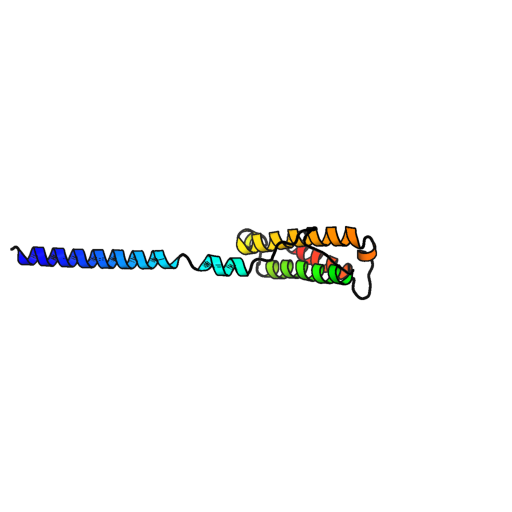48 1.00 98.69 70 LEU A N 1
ATOM 556 C CA . LEU A 1 70 ? -6.213 -4.820 2.317 1.00 98.69 70 LEU A CA 1
ATOM 557 C C . LEU A 1 70 ? -6.426 -5.742 3.518 1.00 98.69 70 LEU A C 1
ATOM 559 O O . LEU A 1 70 ? -7.523 -5.750 4.066 1.00 98.69 70 LEU A O 1
ATOM 563 N N . ASP A 1 71 ? -5.370 -6.393 3.999 1.00 98.31 71 ASP A N 1
ATOM 564 C CA . ASP A 1 71 ? -5.392 -7.270 5.170 1.00 98.31 71 ASP A CA 1
ATOM 565 C C . ASP A 1 71 ? -5.957 -6.531 6.387 1.00 98.31 71 ASP A C 1
ATOM 567 O O . ASP A 1 71 ? -6.878 -7.002 7.055 1.00 98.31 71 ASP A O 1
ATOM 571 N N . LYS A 1 72 ? -5.469 -5.307 6.642 1.00 98.00 72 LYS A N 1
ATOM 572 C CA . LYS A 1 72 ? -5.976 -4.490 7.749 1.00 98.00 72 LYS A CA 1
ATOM 573 C C . LYS A 1 72 ? -7.444 -4.113 7.556 1.00 98.00 72 LYS A C 1
ATOM 575 O O . LYS A 1 72 ? -8.183 -4.027 8.535 1.00 98.00 72 LYS A O 1
ATOM 580 N N . ARG A 1 73 ? -7.876 -3.856 6.318 1.00 97.75 73 ARG A N 1
ATOM 581 C CA . ARG A 1 73 ? -9.269 -3.527 6.002 1.00 97.75 73 ARG A CA 1
ATOM 582 C C . ARG A 1 73 ? -10.192 -4.726 6.207 1.00 97.75 73 ARG A C 1
ATOM 584 O O . ARG A 1 73 ? -11.303 -4.523 6.692 1.00 97.75 73 ARG A O 1
ATOM 591 N N . GLU A 1 74 ? -9.760 -5.931 5.863 1.00 97.81 74 GLU A N 1
ATOM 592 C CA . GLU A 1 74 ? -10.557 -7.162 5.949 1.00 97.81 74 GLU A CA 1
ATOM 593 C C . GLU A 1 74 ? -10.771 -7.659 7.390 1.00 97.81 74 GLU A C 1
ATOM 595 O O . GLU A 1 74 ? -11.715 -8.403 7.643 1.00 97.81 74 GLU A O 1
ATOM 600 N N . GLU A 1 75 ? -10.000 -7.163 8.366 1.00 97.94 75 GLU A N 1
ATOM 601 C CA . GLU A 1 75 ? -10.255 -7.384 9.804 1.00 97.94 75 GLU A CA 1
ATOM 602 C C . GLU A 1 75 ? -11.598 -6.799 10.290 1.00 97.94 75 GLU A C 1
ATOM 604 O O . GLU A 1 75 ? -12.062 -7.130 11.382 1.00 97.94 75 GLU A O 1
ATOM 609 N N . PHE A 1 76 ? -12.229 -5.922 9.501 1.00 98.06 76 PHE A N 1
ATOM 610 C CA . PHE A 1 76 ? -13.433 -5.185 9.879 1.00 98.06 76 PHE A CA 1
ATOM 611 C C . PHE A 1 76 ? -14.591 -5.452 8.919 1.00 98.06 76 PHE A C 1
ATOM 613 O O . PHE A 1 76 ? -14.443 -5.407 7.696 1.00 98.06 76 PHE A O 1
ATOM 620 N N . SER A 1 77 ? -15.793 -5.637 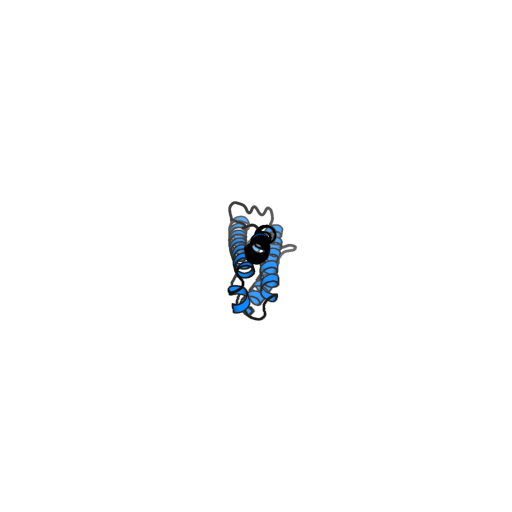9.468 1.00 96.94 77 SER A N 1
ATOM 621 C CA . SER A 1 77 ? -16.995 -5.856 8.655 1.00 96.94 77 SER A CA 1
ATOM 622 C C . SER A 1 77 ? -17.390 -4.605 7.859 1.00 96.94 77 SER A C 1
ATOM 624 O O . SER A 1 77 ? -17.692 -4.681 6.666 1.00 96.94 77 SER A O 1
ATOM 626 N N . LYS A 1 78 ? -17.317 -3.429 8.496 1.00 97.44 78 LYS A N 1
ATOM 627 C CA . LYS A 1 78 ? -17.654 -2.130 7.908 1.00 97.44 78 LYS A CA 1
ATOM 628 C C . LYS A 1 78 ? -16.456 -1.195 7.953 1.00 97.44 78 LYS A C 1
ATOM 630 O O . LYS A 1 78 ? -15.617 -1.271 8.846 1.00 97.44 78 LYS A O 1
ATOM 635 N N . ILE A 1 79 ? -16.412 -0.264 7.003 1.00 97.69 79 ILE A N 1
ATOM 636 C CA . ILE A 1 79 ? -15.389 0.786 6.992 1.00 97.69 79 ILE A CA 1
ATOM 637 C C . ILE A 1 79 ? -15.476 1.672 8.244 1.00 97.69 79 ILE A C 1
ATOM 639 O O . ILE A 1 79 ? -14.445 2.058 8.791 1.00 97.69 79 ILE A O 1
ATOM 643 N N . ASP A 1 80 ? -16.687 1.914 8.753 1.00 98.00 80 ASP A N 1
ATOM 644 C CA . ASP A 1 80 ? -16.904 2.705 9.965 1.00 98.00 80 ASP A CA 1
ATOM 645 C C . ASP A 1 80 ? -16.233 2.063 11.187 1.00 98.00 80 ASP A C 1
ATOM 647 O O . ASP A 1 80 ? -15.578 2.768 11.952 1.00 98.00 80 ASP A O 1
ATOM 651 N N . ASP A 1 81 ? -16.281 0.732 11.311 1.00 98.12 81 ASP A N 1
ATOM 652 C CA . ASP A 1 81 ? -15.634 -0.001 12.409 1.00 98.12 81 ASP A CA 1
ATOM 653 C C . ASP A 1 81 ? -14.105 0.197 12.380 1.00 98.12 81 ASP A C 1
ATOM 655 O O . ASP A 1 81 ? -13.474 0.417 13.417 1.00 98.12 81 ASP A O 1
ATOM 659 N N . LEU A 1 82 ? -13.505 0.180 11.181 1.00 97.75 82 LEU A N 1
ATOM 660 C CA . LEU A 1 82 ? -12.080 0.465 10.997 1.00 97.75 82 LEU A CA 1
ATOM 661 C C . LEU A 1 82 ? -11.754 1.911 11.371 1.00 97.75 82 LEU A C 1
ATOM 663 O O . LEU A 1 82 ? -10.771 2.154 12.066 1.00 97.75 82 LEU A O 1
ATOM 667 N N . THR A 1 83 ? -12.556 2.878 10.914 1.00 96.81 83 THR A N 1
ATOM 668 C CA . THR A 1 83 ? -12.281 4.306 11.160 1.00 96.81 83 THR A CA 1
ATOM 669 C C . THR A 1 83 ? -12.435 4.698 12.631 1.00 96.81 83 THR A C 1
ATOM 671 O O . THR A 1 83 ? -11.684 5.548 13.117 1.00 96.81 83 THR A O 1
ATOM 674 N N . GLN A 1 84 ? -13.349 4.046 13.355 1.00 97.88 84 GLN A N 1
ATOM 675 C CA . GLN A 1 84 ? -13.524 4.206 14.799 1.00 97.88 84 GLN A CA 1
ATOM 676 C C . GLN A 1 84 ? -12.414 3.512 15.600 1.00 97.88 84 GLN A C 1
ATOM 678 O O . GLN A 1 84 ? -12.070 3.953 16.701 1.00 97.88 84 GLN A O 1
ATOM 683 N N . ASN A 1 85 ? -11.792 2.463 15.052 1.00 97.56 85 ASN A N 1
ATOM 684 C CA . ASN A 1 85 ? -10.610 1.859 15.650 1.00 97.56 85 ASN A CA 1
ATOM 685 C C . ASN A 1 85 ? -9.373 2.737 15.407 1.00 97.56 85 ASN A C 1
ATOM 687 O O . ASN A 1 85 ? -8.759 2.708 14.342 1.00 97.56 85 ASN A O 1
ATOM 691 N N . LYS A 1 86 ? -8.962 3.491 16.435 1.00 96.19 86 LYS A N 1
ATOM 692 C CA . LYS A 1 86 ? -7.826 4.426 16.356 1.00 96.19 86 LYS A CA 1
ATOM 693 C C . LYS A 1 86 ? -6.559 3.797 15.765 1.00 96.19 86 LYS A C 1
ATOM 695 O O . LYS A 1 86 ? -5.939 4.397 14.894 1.00 96.19 86 LYS A O 1
ATOM 700 N N . PHE A 1 87 ? -6.180 2.603 16.220 1.00 95.56 87 PHE A N 1
ATOM 701 C CA . PHE A 1 87 ? -4.958 1.953 15.751 1.00 95.56 87 PHE A CA 1
ATOM 702 C C . PHE A 1 87 ? -5.069 1.535 14.284 1.00 95.56 87 PHE A C 1
ATOM 704 O O . PHE A 1 87 ? -4.193 1.871 13.495 1.00 95.56 87 PHE A O 1
ATOM 711 N N . ALA A 1 88 ? -6.145 0.845 13.900 1.00 97.00 88 ALA A N 1
ATOM 712 C CA . ALA A 1 88 ? -6.334 0.393 12.523 1.00 97.00 88 ALA A CA 1
ATOM 713 C C . ALA A 1 88 ? -6.462 1.569 11.545 1.00 97.00 88 ALA A C 1
ATOM 715 O O . ALA A 1 88 ? -5.896 1.527 10.449 1.00 97.00 88 ALA A O 1
ATOM 716 N N . ASN A 1 89 ? -7.142 2.639 11.962 1.00 97.62 89 ASN A N 1
ATOM 717 C CA . ASN A 1 89 ? -7.263 3.866 11.189 1.00 97.62 89 ASN A CA 1
ATOM 718 C C . ASN A 1 89 ? -5.895 4.534 10.976 1.00 97.62 89 ASN A C 1
ATOM 720 O O . ASN A 1 89 ? -5.513 4.818 9.841 1.00 97.62 89 ASN A O 1
ATOM 724 N N . GLU A 1 90 ? -5.113 4.731 12.042 1.00 97.38 90 GLU A N 1
ATOM 725 C CA . GLU A 1 90 ? -3.780 5.334 11.938 1.00 97.38 90 GLU A CA 1
ATOM 726 C C . GLU A 1 90 ? -2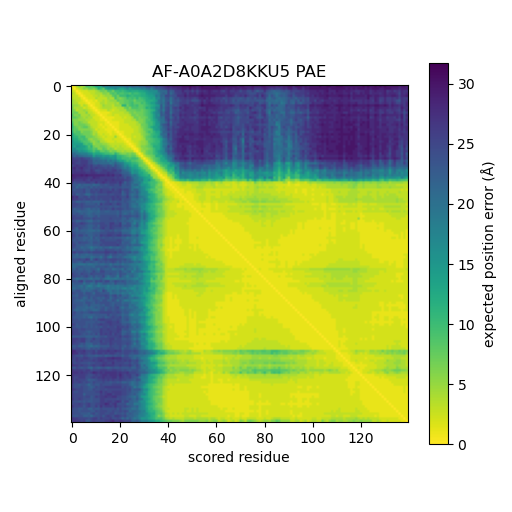.799 4.438 11.155 1.00 97.38 90 GLU A C 1
ATOM 728 O O . GLU A 1 90 ? -2.066 4.939 10.301 1.00 97.38 90 GLU A O 1
ATOM 733 N N . TYR A 1 91 ? -2.827 3.119 11.373 1.00 97.88 91 TYR A N 1
ATOM 734 C CA . TYR A 1 91 ? -2.045 2.124 10.628 1.00 97.88 91 TYR A CA 1
ATOM 735 C C . TYR A 1 91 ? -2.315 2.232 9.122 1.00 97.88 91 TYR A C 1
ATOM 737 O O . TYR A 1 91 ? -1.397 2.398 8.314 1.00 97.88 91 TYR A O 1
ATOM 745 N N . THR A 1 92 ? -3.596 2.221 8.748 1.00 98.06 92 THR A N 1
ATOM 746 C CA . THR A 1 92 ? -4.041 2.348 7.356 1.00 98.06 92 THR A CA 1
ATOM 747 C C . THR A 1 92 ? -3.653 3.706 6.775 1.00 98.06 92 THR A C 1
ATOM 749 O O . THR A 1 92 ? -3.181 3.791 5.641 1.00 98.06 92 THR A O 1
ATOM 752 N N . ALA A 1 93 ? -3.789 4.786 7.548 1.00 98.19 93 ALA A N 1
ATOM 753 C CA . ALA A 1 93 ? -3.417 6.128 7.116 1.00 98.19 93 ALA A CA 1
ATOM 754 C C . ALA A 1 93 ? -1.913 6.256 6.826 1.00 98.19 93 ALA A C 1
ATOM 756 O O . ALA A 1 93 ? -1.536 6.917 5.854 1.00 98.19 93 ALA A O 1
ATOM 757 N N . VAL A 1 94 ? -1.053 5.623 7.631 1.00 98.19 94 VAL A N 1
ATOM 758 C CA . VAL A 1 94 ? 0.396 5.594 7.385 1.00 98.19 94 VAL A CA 1
ATOM 759 C C . VAL A 1 94 ? 0.707 4.843 6.095 1.00 98.19 94 VAL A C 1
ATOM 761 O O . VAL A 1 94 ? 1.405 5.388 5.243 1.00 98.19 94 VAL A O 1
ATOM 764 N N . LEU A 1 95 ? 0.141 3.650 5.896 1.00 98.56 95 LEU A N 1
ATOM 765 C CA . LEU A 1 95 ? 0.371 2.882 4.669 1.00 98.56 95 LEU A CA 1
ATOM 766 C C . LEU A 1 95 ? -0.121 3.610 3.417 1.00 98.56 95 LEU A C 1
ATOM 768 O O . LEU A 1 95 ? 0.586 3.634 2.416 1.00 98.56 95 LEU A O 1
ATOM 772 N N . LYS A 1 96 ? -1.276 4.285 3.474 1.00 98.56 96 LYS A N 1
ATOM 773 C CA . LYS A 1 96 ? -1.775 5.104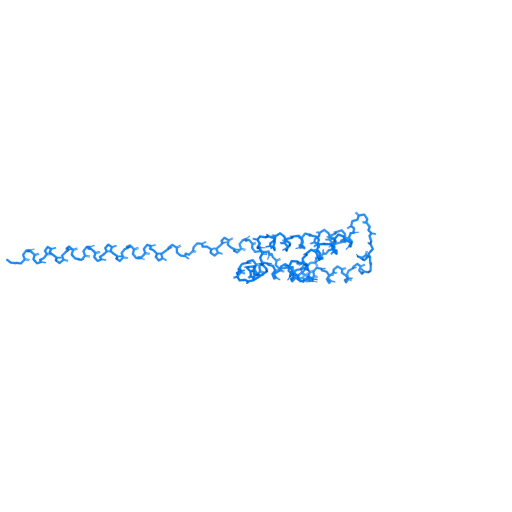 2.356 1.00 98.56 96 LYS A CA 1
ATOM 774 C C . LYS A 1 96 ? -0.826 6.248 1.998 1.00 98.56 96 LYS A C 1
ATOM 776 O O . LYS A 1 96 ? -0.674 6.577 0.824 1.00 98.56 96 LYS A O 1
ATOM 781 N N . LYS A 1 97 ? -0.191 6.874 2.994 1.00 98.31 97 LYS A N 1
ATOM 782 C CA . LYS A 1 97 ? 0.834 7.903 2.755 1.00 98.31 97 LYS A CA 1
ATOM 783 C C . LYS A 1 97 ? 2.095 7.290 2.144 1.00 98.31 97 LYS A C 1
ATOM 785 O O . LYS A 1 97 ? 2.600 7.834 1.166 1.00 98.31 97 LYS A O 1
ATOM 790 N N . SER A 1 98 ? 2.542 6.149 2.669 1.00 98.44 98 SER A N 1
ATOM 791 C CA . SER A 1 98 ? 3.677 5.394 2.132 1.00 98.44 98 SER A CA 1
ATOM 792 C C . SER A 1 98 ? 3.454 4.980 0.675 1.00 98.44 98 SER A C 1
ATOM 794 O O . SER A 1 98 ? 4.330 5.209 -0.153 1.00 98.44 98 SER A O 1
ATOM 796 N N . TRP A 1 99 ? 2.266 4.465 0.339 1.00 98.38 99 TRP A N 1
ATOM 797 C CA . TRP A 1 99 ? 1.865 4.110 -1.026 1.00 98.38 99 TRP A CA 1
ATOM 798 C C . TRP A 1 99 ? 2.023 5.291 -1.986 1.00 98.38 99 TRP A C 1
ATOM 800 O O . TRP A 1 99 ? 2.694 5.171 -3.006 1.00 98.38 99 TRP A O 1
ATOM 810 N N . LYS A 1 100 ? 1.476 6.463 -1.637 1.00 98.25 100 LYS A N 1
ATOM 811 C CA . LYS A 1 100 ? 1.573 7.662 -2.486 1.00 98.25 100 LYS A CA 1
ATOM 812 C C . LYS A 1 100 ? 3.014 8.124 -2.683 1.00 98.25 100 LYS A C 1
ATOM 814 O O . LYS A 1 100 ? 3.398 8.472 -3.797 1.00 98.25 100 LYS A O 1
ATOM 819 N N . ALA A 1 101 ? 3.810 8.124 -1.614 1.00 98.25 101 ALA A N 1
ATOM 820 C CA . ALA A 1 101 ? 5.218 8.501 -1.685 1.00 98.25 101 ALA A CA 1
ATOM 821 C C . ALA A 1 101 ? 6.015 7.541 -2.582 1.00 98.25 101 ALA A C 1
ATOM 823 O O . ALA A 1 101 ? 6.783 7.986 -3.436 1.00 98.25 101 ALA A O 1
ATOM 824 N N . MET A 1 102 ? 5.789 6.236 -2.422 1.00 98.12 102 MET A N 1
ATOM 825 C CA . MET A 1 102 ? 6.395 5.187 -3.237 1.00 98.12 102 MET A CA 1
ATOM 826 C C . MET A 1 102 ? 5.994 5.322 -4.708 1.00 98.12 102 MET A C 1
ATOM 828 O O . MET A 1 102 ? 6.859 5.415 -5.576 1.00 98.12 102 MET A O 1
ATOM 832 N N . GLN A 1 103 ? 4.691 5.415 -4.983 1.00 97.12 103 GLN A N 1
ATOM 833 C CA . GLN A 1 103 ? 4.148 5.541 -6.332 1.00 97.12 103 GLN A CA 1
ATOM 834 C C . GLN A 1 103 ? 4.739 6.756 -7.051 1.00 97.12 103 GLN A C 1
ATOM 836 O O . GLN A 1 103 ? 5.223 6.635 -8.176 1.00 97.12 103 GLN A O 1
ATOM 841 N N . TYR A 1 104 ? 4.758 7.917 -6.390 1.00 97.44 104 TYR A N 1
ATOM 842 C CA . TYR A 1 104 ? 5.338 9.129 -6.958 1.00 97.44 104 TYR A CA 1
ATOM 843 C C . TYR A 1 104 ? 6.834 8.966 -7.247 1.00 97.44 104 TYR A C 1
ATOM 845 O O . TYR A 1 104 ? 7.293 9.278 -8.348 1.00 97.44 104 TYR A O 1
ATOM 853 N N . LYS A 1 105 ? 7.600 8.419 -6.296 1.00 98.06 105 LYS A N 1
ATOM 854 C CA . LYS A 1 105 ? 9.036 8.180 -6.473 1.00 98.06 105 LYS A CA 1
ATOM 855 C C . LYS A 1 105 ? 9.323 7.230 -7.634 1.00 98.06 105 LYS A C 1
ATOM 857 O O . LYS A 1 105 ? 10.213 7.505 -8.440 1.00 98.06 105 LYS A O 1
ATOM 862 N N . CYS A 1 106 ? 8.568 6.143 -7.733 1.00 97.69 106 CYS A N 1
ATOM 863 C CA . CYS A 1 106 ? 8.674 5.164 -8.806 1.00 97.69 106 CYS A CA 1
ATOM 864 C C . CYS A 1 106 ? 8.386 5.803 -10.164 1.00 97.69 106 CYS A C 1
ATOM 866 O O . CYS A 1 106 ? 9.215 5.708 -11.071 1.00 97.69 106 CYS A O 1
ATOM 868 N N . LEU A 1 107 ? 7.273 6.533 -10.284 1.00 96.81 107 LEU A N 1
ATOM 869 C CA . LEU A 1 107 ? 6.909 7.245 -11.511 1.00 96.81 107 LEU A CA 1
ATOM 870 C C . LEU A 1 107 ? 7.980 8.259 -11.920 1.00 96.81 107 LEU A C 1
ATOM 872 O O . LEU A 1 107 ? 8.353 8.314 -13.087 1.00 96.81 107 LEU A O 1
ATOM 876 N N . LYS A 1 108 ? 8.539 9.010 -10.971 1.00 97.19 108 LYS A N 1
ATOM 877 C CA . LYS A 1 108 ? 9.630 9.959 -11.234 1.00 97.19 108 LYS A CA 1
ATOM 878 C C . LYS A 1 108 ? 10.926 9.279 -11.693 1.00 97.19 108 LYS A C 1
ATOM 880 O O . LYS A 1 108 ? 11.693 9.887 -12.432 1.00 97.19 108 LYS A O 1
ATOM 885 N N . THR A 1 109 ? 11.176 8.042 -11.263 1.00 97.31 109 THR A N 1
ATOM 886 C CA . THR A 1 109 ? 12.441 7.326 -11.513 1.00 97.31 109 THR A CA 1
ATOM 887 C C . THR A 1 109 ? 12.399 6.491 -12.794 1.00 97.31 109 THR A C 1
ATOM 889 O O . THR A 1 109 ? 13.335 6.533 -13.589 1.00 97.31 109 THR A O 1
ATOM 892 N N . PHE A 1 110 ? 11.313 5.748 -13.025 1.00 96.69 110 PHE A N 1
ATOM 893 C CA . PHE A 1 110 ? 11.190 4.805 -14.147 1.00 96.69 110 PHE A CA 1
ATOM 894 C C . PHE A 1 110 ? 10.154 5.230 -15.194 1.00 96.69 110 PHE A C 1
ATOM 896 O O . PHE A 1 110 ? 10.134 4.689 -16.305 1.00 96.69 110 PHE A O 1
ATOM 903 N N . GLY A 1 111 ? 9.320 6.223 -14.872 1.00 94.25 111 GLY A N 1
ATOM 904 C CA . GLY A 1 111 ? 8.412 6.854 -15.819 1.00 94.25 111 GLY A CA 1
ATOM 905 C C . GLY A 1 111 ? 7.399 5.877 -16.425 1.00 94.25 111 GLY A C 1
ATOM 906 O O . GLY A 1 111 ? 6.902 4.982 -15.736 1.00 94.25 111 GLY A O 1
ATOM 907 N N . PRO A 1 112 ? 7.105 6.005 -17.732 1.00 92.00 112 PRO A N 1
ATOM 908 C CA . PRO A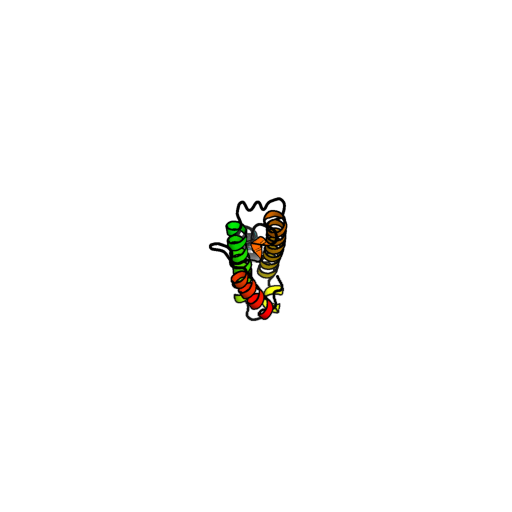 1 112 ? 6.103 5.187 -18.417 1.00 92.00 112 PRO A CA 1
ATOM 909 C C . PRO A 1 112 ? 6.388 3.682 -18.424 1.00 92.00 112 PRO A C 1
ATOM 911 O O . PRO A 1 112 ? 5.492 2.906 -18.746 1.00 92.00 112 PRO A O 1
ATOM 914 N N . LYS A 1 113 ? 7.613 3.245 -18.094 1.00 93.44 113 LYS A N 1
ATOM 915 C CA . LYS A 1 113 ? 7.945 1.814 -18.029 1.00 93.44 113 LYS A CA 1
ATOM 916 C C . LYS A 1 113 ? 7.127 1.080 -16.961 1.00 93.44 113 LYS A C 1
ATOM 918 O O . LYS A 1 113 ? 6.837 -0.089 -17.153 1.00 93.44 113 LYS A O 1
ATOM 923 N N . LEU A 1 114 ? 6.700 1.777 -15.905 1.00 94.06 114 LEU A N 1
ATOM 924 C CA . LEU A 1 114 ? 5.826 1.223 -14.862 1.00 94.06 114 LEU A CA 1
ATOM 925 C C . LEU A 1 114 ? 4.404 0.928 -15.348 1.00 94.06 114 LEU A C 1
ATOM 927 O O . LEU A 1 114 ? 3.696 0.147 -14.728 1.00 94.06 114 LEU A O 1
ATOM 931 N N . LEU A 1 115 ? 3.979 1.537 -16.455 1.00 91.94 115 LEU A N 1
ATOM 932 C CA . LEU A 1 115 ? 2.649 1.327 -17.032 1.00 91.94 115 LEU A CA 1
ATOM 933 C C . LEU A 1 115 ? 2.621 0.169 -18.035 1.00 91.94 115 LEU A C 1
ATOM 935 O O . LEU A 1 115 ? 1.609 -0.045 -18.696 1.00 91.94 115 LEU A O 1
ATOM 939 N N . ARG A 1 116 ? 3.741 -0.537 -18.211 1.00 93.31 116 ARG A N 1
ATOM 940 C CA . ARG A 1 116 ? 3.873 -1.624 -19.178 1.00 93.31 116 ARG A CA 1
ATOM 941 C C . ARG A 1 116 ? 4.188 -2.920 -18.443 1.00 93.31 116 ARG A C 1
ATOM 943 O O . ARG A 1 116 ? 5.144 -2.922 -17.666 1.00 93.31 116 ARG A O 1
ATOM 950 N N . PRO A 1 117 ? 3.443 -4.002 -18.702 1.00 96.38 117 PRO A N 1
ATOM 951 C CA . PRO A 1 117 ? 3.786 -5.310 -18.172 1.00 96.38 117 PRO A CA 1
ATOM 952 C C . PRO A 1 117 ? 5.212 -5.729 -18.552 1.00 96.38 117 PRO A C 1
ATOM 954 O O . PRO A 1 117 ? 5.683 -5.443 -19.658 1.00 96.38 117 PRO A O 1
ATOM 957 N N . SER A 1 118 ? 5.896 -6.398 -17.631 1.00 94.38 118 SER A N 1
ATOM 958 C CA . SER A 1 118 ? 7.191 -7.052 -17.844 1.00 94.38 118 SER A CA 1
ATOM 959 C C . SER A 1 118 ? 7.362 -8.206 -16.854 1.00 94.38 118 SER A C 1
ATOM 961 O O . SER A 1 118 ? 6.532 -8.373 -15.964 1.00 94.38 118 SER A O 1
ATOM 963 N N . ASP A 1 119 ? 8.459 -8.960 -16.962 1.00 93.88 119 ASP A N 1
ATOM 964 C CA . ASP A 1 119 ? 8.760 -10.100 -16.080 1.00 93.88 119 ASP A CA 1
ATOM 965 C C . ASP A 1 119 ? 8.682 -9.775 -14.578 1.00 93.88 119 ASP A C 1
ATOM 967 O O . ASP A 1 119 ? 8.444 -10.670 -13.773 1.00 93.88 119 ASP A O 1
ATOM 971 N N . CYS A 1 120 ? 8.884 -8.510 -14.191 1.00 92.19 120 CYS A N 1
ATOM 972 C CA . CYS A 1 120 ? 8.798 -8.071 -12.797 1.00 92.19 120 CYS A CA 1
ATOM 973 C C . CYS A 1 120 ? 7.918 -6.829 -12.575 1.00 92.19 120 CYS A C 1
ATOM 975 O O . CYS A 1 120 ? 8.039 -6.167 -11.548 1.00 92.19 120 CYS A O 1
ATOM 977 N N . ASN A 1 121 ? 7.064 -6.468 -13.537 1.00 96.31 121 ASN A N 1
ATOM 978 C CA . ASN A 1 121 ? 6.122 -5.357 -13.398 1.00 96.31 121 ASN A CA 1
ATOM 979 C C . ASN A 1 121 ? 4.735 -5.798 -13.847 1.00 96.31 121 ASN A C 1
ATOM 981 O O . ASN A 1 121 ? 4.527 -6.036 -15.036 1.00 96.31 121 ASN A O 1
ATOM 985 N N . ASP A 1 122 ? 3.793 -5.847 -12.911 1.00 97.06 122 ASP A N 1
ATOM 986 C CA . ASP A 1 122 ? 2.409 -6.229 -13.164 1.00 97.06 122 ASP A CA 1
ATOM 987 C C . ASP A 1 122 ? 1.461 -5.080 -12.762 1.00 97.06 122 ASP A C 1
ATOM 989 O O . ASP A 1 122 ? 0.927 -5.032 -11.645 1.00 97.06 122 ASP A O 1
ATOM 993 N N . PRO A 1 123 ? 1.249 -4.100 -13.663 1.00 96.44 123 PRO A N 1
ATOM 994 C CA . PRO A 1 123 ? 0.352 -2.983 -13.386 1.00 96.44 123 PRO A CA 1
ATOM 995 C C . PRO A 1 123 ? -1.110 -3.425 -13.207 1.00 96.44 123 PRO A C 1
ATOM 997 O O . PRO A 1 123 ? -1.862 -2.748 -12.498 1.00 96.44 123 PRO A O 1
ATOM 1000 N N . ASP A 1 124 ? -1.509 -4.556 -13.796 1.00 97.50 124 ASP A N 1
ATOM 1001 C CA . ASP A 1 124 ? -2.870 -5.081 -13.687 1.00 97.50 124 ASP A CA 1
ATOM 1002 C C . ASP A 1 124 ? -3.109 -5.677 -12.297 1.00 97.50 124 ASP A C 1
ATOM 1004 O O . ASP A 1 124 ? -4.162 -5.441 -11.700 1.00 97.50 124 ASP A O 1
ATOM 1008 N N . GLN A 1 125 ? -2.116 -6.359 -11.718 1.00 97.56 125 GLN A N 1
ATOM 1009 C CA . GLN A 1 125 ? -2.176 -6.823 -10.332 1.00 97.56 125 GLN A CA 1
ATOM 1010 C C . GLN A 1 125 ? -2.316 -5.655 -9.348 1.00 97.56 125 GLN A C 1
ATOM 1012 O O . GLN A 1 125 ? -3.176 -5.694 -8.462 1.00 97.56 125 GLN A O 1
ATOM 1017 N N . ILE A 1 126 ? -1.519 -4.595 -9.517 1.00 97.94 126 ILE A N 1
ATOM 1018 C CA . ILE A 1 126 ? -1.642 -3.371 -8.712 1.00 97.94 126 ILE A CA 1
ATOM 1019 C C . ILE A 1 126 ? -3.062 -2.805 -8.820 1.00 97.94 126 ILE A C 1
ATOM 1021 O O . ILE A 1 126 ? -3.689 -2.491 -7.802 1.00 97.94 126 ILE A O 1
ATOM 1025 N N . GLN A 1 127 ? -3.594 -2.687 -10.039 1.00 98.00 127 GLN A N 1
ATOM 1026 C CA . GLN A 1 127 ? -4.932 -2.145 -10.252 1.00 98.00 127 GLN A CA 1
ATOM 1027 C C . GLN A 1 127 ? -6.019 -3.045 -9.648 1.00 98.00 127 GLN A C 1
ATOM 1029 O O . GLN A 1 127 ? -6.923 -2.536 -8.988 1.00 98.00 127 GLN A O 1
ATOM 1034 N N . ALA A 1 128 ? -5.890 -4.368 -9.751 1.00 98.56 128 ALA A N 1
ATOM 1035 C CA . ALA A 1 128 ? -6.828 -5.313 -9.157 1.00 98.56 128 ALA A CA 1
ATOM 1036 C C . ALA A 1 128 ? -6.903 -5.185 -7.625 1.00 98.56 128 ALA A C 1
ATOM 1038 O O . ALA A 1 128 ? -7.994 -5.255 -7.051 1.00 98.56 128 ALA A O 1
ATOM 1039 N N . ILE A 1 129 ? -5.772 -4.967 -6.941 1.00 98.69 129 ILE A N 1
ATOM 1040 C CA . ILE A 1 129 ? -5.766 -4.741 -5.486 1.00 98.69 129 ILE A CA 1
ATOM 1041 C C . ILE A 1 129 ? -6.415 -3.392 -5.154 1.00 98.69 129 ILE A C 1
ATOM 1043 O O . ILE A 1 129 ? -7.244 -3.315 -4.244 1.00 98.69 129 ILE A O 1
ATOM 1047 N N . LYS A 1 130 ? -6.106 -2.334 -5.914 1.00 98.62 130 LYS A N 1
ATOM 1048 C CA . LYS A 1 130 ? -6.743 -1.017 -5.743 1.00 98.62 130 LYS A CA 1
ATOM 1049 C C . LYS A 1 130 ? -8.259 -1.083 -5.923 1.00 98.62 130 LYS A C 1
ATOM 1051 O O . LYS A 1 130 ? -8.984 -0.482 -5.137 1.00 98.62 130 LYS A O 1
ATOM 1056 N N . ASP A 1 131 ? -8.747 -1.851 -6.891 1.00 98.69 131 ASP A N 1
ATOM 1057 C CA . ASP A 1 131 ? -10.182 -2.023 -7.125 1.00 98.69 131 ASP A CA 1
ATOM 1058 C C . ASP A 1 131 ? -10.865 -2.774 -5.976 1.00 98.69 131 ASP A C 1
ATOM 1060 O O . ASP A 1 131 ? -11.978 -2.422 -5.576 1.00 98.69 131 ASP A O 1
ATOM 1064 N N . LYS A 1 132 ? -10.203 -3.789 -5.402 1.00 98.56 132 LYS A N 1
ATOM 1065 C CA . LYS A 1 132 ? -10.689 -4.467 -4.188 1.00 98.56 132 LYS A CA 1
ATOM 1066 C C . LYS A 1 132 ? -10.774 -3.496 -3.014 1.00 98.56 132 LYS A C 1
ATOM 1068 O O . LYS A 1 132 ? -11.817 -3.406 -2.370 1.00 98.56 132 LYS A O 1
ATOM 1073 N N . LEU A 1 133 ? -9.711 -2.730 -2.774 1.00 98.62 133 LEU A N 1
ATOM 1074 C CA . LEU A 1 133 ? -9.682 -1.705 -1.731 1.00 98.62 133 LEU A CA 1
ATOM 1075 C C . LEU A 1 133 ? -10.796 -0.675 -1.925 1.00 98.62 133 LEU A C 1
ATOM 1077 O O . LEU A 1 133 ? -11.510 -0.362 -0.971 1.00 98.62 133 LEU A O 1
ATOM 1081 N N . PHE A 1 134 ? -11.004 -0.217 -3.159 1.00 98.56 134 PHE A N 1
ATOM 1082 C CA . PHE A 1 134 ? -12.060 0.727 -3.499 1.00 98.56 134 PHE A CA 1
ATOM 1083 C C . PHE A 1 134 ? -13.450 0.170 -3.173 1.00 98.56 134 PHE A C 1
ATOM 1085 O O . PHE A 1 134 ? -14.232 0.840 -2.499 1.00 98.56 134 PHE A O 1
ATOM 1092 N N . LYS A 1 135 ? -13.734 -1.084 -3.554 1.00 98.31 135 LYS A N 1
ATOM 1093 C CA . LYS A 1 135 ? -14.988 -1.778 -3.199 1.00 98.31 135 LYS A CA 1
ATOM 1094 C C . LYS A 1 135 ? -15.193 -1.892 -1.687 1.00 98.31 135 LYS A C 1
ATOM 1096 O O . LYS A 1 135 ? -16.328 -1.874 -1.222 1.00 98.31 135 LYS A O 1
ATOM 1101 N N . LEU A 1 136 ? -14.108 -1.975 -0.920 1.00 98.12 136 LEU A N 1
ATOM 1102 C CA . LEU A 1 136 ? -14.133 -2.008 0.543 1.00 98.12 136 LEU A CA 1
ATOM 1103 C C . LEU A 1 136 ? -14.169 -0.609 1.191 1.00 98.12 136 LEU A C 1
ATOM 1105 O O . LEU A 1 136 ? -14.179 -0.512 2.421 1.00 98.12 136 LEU A O 1
ATOM 1109 N N . GLY A 1 137 ? -14.224 0.471 0.407 1.00 97.88 137 GLY A N 1
ATOM 1110 C CA . GLY A 1 137 ? -14.305 1.852 0.896 1.00 97.88 137 GLY A CA 1
ATOM 1111 C C . GLY A 1 137 ? -12.950 2.523 1.149 1.00 97.88 137 GLY A C 1
ATOM 1112 O O . GLY A 1 137 ? -12.890 3.575 1.785 1.00 97.88 137 GLY A O 1
ATOM 1113 N N . ILE A 1 138 ? -11.849 1.943 0.665 1.00 97.88 138 ILE A N 1
ATOM 1114 C CA . ILE A 1 138 ? -10.501 2.505 0.776 1.00 97.88 138 ILE A CA 1
ATOM 1115 C C . ILE A 1 138 ? -10.030 3.012 -0.590 1.00 97.88 138 ILE A C 1
ATOM 1117 O O . ILE A 1 138 ? -9.783 2.241 -1.507 1.00 97.88 138 ILE A O 1
ATOM 1121 N N . MET A 1 139 ? -9.836 4.326 -0.704 1.00 95.75 139 MET A N 1
ATOM 1122 C CA . MET A 1 139 ? -9.204 4.943 -1.879 1.00 95.75 139 MET A CA 1
ATOM 1123 C C . MET A 1 139 ? -7.683 5.021 -1.708 1.00 95.75 139 MET A C 1
ATOM 1125 O O . MET A 1 139 ? -7.223 5.559 -0.689 1.00 95.75 139 MET A O 1
ATOM 1129 N N . THR A 1 140 ? -6.928 4.542 -2.697 1.00 90.44 140 THR A N 1
ATOM 1130 C CA . THR A 1 140 ? -5.455 4.541 -2.751 1.00 90.44 140 THR A CA 1
ATOM 1131 C C . THR A 1 140 ? -4.904 5.283 -3.957 1.00 90.44 140 THR A C 1
ATOM 1133 O O . THR A 1 140 ? -5.490 5.196 -5.058 1.00 90.44 140 THR A O 1
#